Protein AF-A0A439TQP9-F1 (afdb_monomer_lite)

Radius of gyration: 24.92 Å; chains: 1; bounding box: 44×56×59 Å

Structure (mmCIF, N/CA/C/O backbone):
data_AF-A0A439TQP9-F1
#
_entry.id   AF-A0A439TQP9-F1
#
loop_
_atom_site.group_PDB
_atom_site.id
_atom_site.type_symbol
_atom_site.label_atom_id
_atom_site.label_alt_id
_atom_site.label_comp_id
_atom_site.label_asym_id
_atom_site.label_entity_id
_atom_site.label_seq_id
_atom_site.pdbx_PDB_ins_code
_atom_site.Cartn_x
_atom_site.Cartn_y
_atom_site.Cartn_z
_atom_site.occupancy
_atom_site.B_iso_or_equiv
_atom_site.auth_seq_id
_atom_site.auth_comp_id
_atom_site.auth_asym_id
_atom_site.auth_atom_id
_atom_site.pdbx_PDB_model_num
ATOM 1 N N . GLU A 1 1 ? -5.742 -23.970 26.934 1.00 43.25 1 GLU A N 1
ATOM 2 C CA . GLU A 1 1 ? -5.595 -23.501 25.541 1.00 43.25 1 GLU A CA 1
ATOM 3 C C . GLU A 1 1 ? -5.227 -22.020 25.502 1.00 43.25 1 GLU A C 1
ATOM 5 O O . GLU A 1 1 ? -5.954 -21.216 26.067 1.00 43.25 1 GLU A O 1
ATOM 10 N N . GLY A 1 2 ? -4.115 -21.644 24.866 1.00 50.38 2 GLY A N 1
ATOM 11 C CA . GLY A 1 2 ? -3.789 -20.245 24.560 1.00 50.38 2 GLY A CA 1
ATOM 12 C C . GLY A 1 2 ? -4.124 -19.952 23.101 1.00 50.38 2 GLY A C 1
ATOM 13 O O . GLY A 1 2 ? -3.256 -20.064 22.235 1.00 50.38 2 GLY A O 1
ATOM 14 N N . GLY A 1 3 ? -5.395 -19.668 22.820 1.00 53.03 3 GLY A N 1
ATOM 15 C CA . GLY A 1 3 ? -5.848 -19.258 21.495 1.00 53.03 3 GLY A CA 1
ATOM 16 C C . GLY A 1 3 ? -5.306 -17.869 21.187 1.00 53.03 3 GLY A C 1
ATOM 17 O O . GLY A 1 3 ? -5.783 -16.876 21.721 1.00 53.03 3 GLY A O 1
ATOM 18 N N . ARG A 1 4 ? -4.272 -17.788 20.355 1.00 62.81 4 ARG A N 1
ATOM 19 C CA . ARG A 1 4 ? -3.889 -16.527 19.713 1.00 62.81 4 ARG A CA 1
ATOM 20 C C . ARG A 1 4 ? -4.877 -16.264 18.583 1.00 62.81 4 ARG A C 1
ATOM 22 O O . ARG A 1 4 ? -4.590 -16.564 17.426 1.00 62.81 4 ARG A O 1
ATOM 29 N N . ASP A 1 5 ? -6.060 -15.782 18.944 1.00 73.12 5 ASP A N 1
ATOM 30 C CA . ASP A 1 5 ? -7.006 -15.248 17.973 1.00 73.12 5 ASP A CA 1
ATOM 31 C C . ASP A 1 5 ? -6.313 -14.167 17.134 1.00 73.12 5 ASP A C 1
ATOM 33 O O . ASP A 1 5 ? -5.521 -13.364 17.639 1.00 73.12 5 ASP A O 1
ATOM 37 N N . LEU A 1 6 ? -6.561 -14.184 15.824 1.00 73.25 6 LEU A N 1
ATOM 38 C CA . LEU A 1 6 ? -6.018 -13.188 14.908 1.00 73.25 6 LEU A CA 1
ATOM 39 C C . LEU A 1 6 ? -6.724 -11.856 15.167 1.00 73.25 6 LEU A C 1
ATOM 41 O O . LEU A 1 6 ? -7.822 -11.618 14.669 1.00 73.25 6 LEU A O 1
ATOM 45 N N . ILE A 1 7 ? -6.093 -10.986 15.954 1.00 80.81 7 ILE A N 1
ATOM 46 C CA . ILE A 1 7 ? -6.592 -9.629 16.172 1.00 80.81 7 ILE A CA 1
ATOM 47 C C . ILE A 1 7 ? -6.143 -8.754 15.004 1.00 80.81 7 ILE A C 1
ATOM 49 O O . ILE A 1 7 ? -4.955 -8.482 14.832 1.00 80.81 7 ILE A O 1
ATOM 53 N N . ALA A 1 8 ? -7.109 -8.324 14.195 1.00 81.12 8 ALA A N 1
ATOM 54 C CA . ALA A 1 8 ? -6.903 -7.333 13.150 1.00 81.12 8 ALA A CA 1
ATOM 55 C C . ALA A 1 8 ? -7.204 -5.929 13.692 1.00 81.12 8 ALA A C 1
ATOM 57 O O . ALA A 1 8 ? -8.172 -5.732 14.426 1.00 81.12 8 ALA A O 1
ATOM 58 N N . ALA A 1 9 ? -6.387 -4.953 13.304 1.00 86.06 9 ALA A N 1
ATOM 59 C CA . ALA A 1 9 ? -6.602 -3.546 13.611 1.00 86.06 9 ALA A CA 1
ATOM 60 C C . ALA A 1 9 ? -6.335 -2.698 12.364 1.00 86.06 9 ALA A C 1
ATOM 62 O O . ALA A 1 9 ? -5.419 -2.984 11.591 1.00 86.06 9 ALA A O 1
ATOM 63 N N . GLU A 1 10 ? -7.124 -1.643 12.185 1.00 86.75 10 GLU A N 1
ATOM 64 C CA . GLU A 1 10 ? -6.837 -0.607 11.197 1.00 86.75 10 GLU A CA 1
ATOM 65 C C . GLU A 1 10 ? -5.803 0.369 11.770 1.00 86.75 10 GLU A C 1
ATOM 67 O O . GLU A 1 10 ? -5.956 0.876 12.883 1.00 86.75 10 GLU A O 1
ATOM 72 N N . CYS A 1 11 ? -4.747 0.654 11.008 1.00 88.88 11 CYS A N 1
ATOM 73 C CA . CYS A 1 11 ? -3.732 1.639 11.375 1.00 88.88 11 CYS A CA 1
ATOM 74 C C . CYS A 1 11 ? -3.826 2.848 10.443 1.00 88.88 11 CYS A C 1
ATOM 76 O O . CYS A 1 11 ? -3.875 2.696 9.220 1.00 88.88 11 CYS A O 1
ATOM 78 N N . ARG A 1 12 ? -3.817 4.057 11.017 1.00 94.56 12 ARG A N 1
ATOM 79 C CA . ARG A 1 12 ? -3.952 5.311 10.266 1.00 94.56 12 ARG A CA 1
ATOM 80 C C . ARG A 1 12 ? -2.790 6.261 10.533 1.00 94.56 12 ARG A C 1
ATOM 82 O O . ARG A 1 12 ? -2.295 6.344 11.653 1.00 94.56 12 ARG A O 1
ATOM 89 N N . VAL A 1 13 ? -2.400 7.008 9.502 1.00 94.25 13 VAL A N 1
ATOM 90 C CA . VAL A 1 13 ? -1.478 8.150 9.590 1.00 94.25 13 VAL A CA 1
ATOM 91 C C . VAL A 1 13 ? -2.238 9.386 9.120 1.00 94.25 13 VAL A C 1
ATOM 93 O O . VAL A 1 13 ? -2.564 9.517 7.940 1.00 94.25 13 VAL A O 1
ATOM 96 N N . GLY A 1 14 ? -2.583 10.276 10.056 1.00 94.25 14 GLY A N 1
ATOM 97 C CA . GLY A 1 14 ? -3.536 11.356 9.790 1.00 94.25 14 GLY A CA 1
ATOM 98 C C . GLY A 1 14 ? -4.880 10.787 9.324 1.00 94.25 14 GLY A C 1
ATOM 99 O O . GLY A 1 14 ? -5.495 9.984 10.022 1.00 94.25 14 GLY A O 1
ATOM 100 N N . ASN A 1 15 ? -5.311 11.168 8.121 1.00 92.81 15 ASN A N 1
ATOM 101 C CA . ASN A 1 15 ? -6.543 10.668 7.503 1.00 92.81 15 ASN A CA 1
ATOM 102 C C . ASN A 1 15 ? -6.334 9.448 6.586 1.00 92.81 15 ASN A C 1
ATOM 104 O O . ASN A 1 15 ? -7.312 8.938 6.043 1.00 92.81 15 ASN A O 1
ATOM 108 N N . GLN A 1 16 ? -5.097 8.976 6.401 1.00 95.12 16 GLN A N 1
ATOM 109 C CA . GLN A 1 16 ? -4.790 7.872 5.494 1.00 95.12 16 GLN A CA 1
ATOM 110 C C . GLN A 1 16 ? -4.832 6.528 6.225 1.00 95.12 16 GLN A C 1
ATOM 112 O O . GLN A 1 16 ? -4.133 6.337 7.220 1.00 95.12 16 GLN A O 1
ATOM 117 N N . ASP A 1 17 ? -5.604 5.581 5.693 1.00 95.81 17 ASP A N 1
ATOM 118 C CA . ASP A 1 17 ? -5.502 4.171 6.068 1.00 95.81 17 ASP A CA 1
ATOM 119 C C . ASP A 1 17 ? -4.240 3.564 5.442 1.00 95.81 17 ASP A C 1
ATOM 121 O O . ASP A 1 17 ? -4.070 3.586 4.216 1.00 95.81 17 ASP A O 1
ATOM 125 N N . VAL A 1 18 ? -3.337 3.066 6.289 1.00 96.31 18 VAL A N 1
ATOM 126 C CA . VAL A 1 18 ? -2.041 2.524 5.862 1.00 96.31 18 VAL A CA 1
ATOM 127 C C . VAL A 1 18 ? -2.211 1.168 5.184 1.00 96.31 18 VAL A C 1
ATOM 129 O O . VAL A 1 18 ? -1.546 0.900 4.182 1.00 96.31 18 VAL A O 1
ATOM 132 N N . GLY A 1 19 ? -3.106 0.325 5.705 1.00 95.25 19 GLY A N 1
ATOM 133 C CA . GLY A 1 19 ? -3.389 -0.991 5.145 1.00 95.25 19 GLY A CA 1
ATOM 134 C C . GLY A 1 19 ? -3.944 -0.855 3.735 1.00 95.25 19 GLY A C 1
ATOM 135 O O . GLY A 1 19 ? -3.388 -1.422 2.796 1.00 95.25 19 GLY A O 1
ATOM 136 N N . GLN A 1 20 ? -4.959 -0.011 3.565 1.00 96.12 20 GLN A N 1
ATOM 137 C CA . GLN A 1 20 ? -5.528 0.284 2.256 1.00 96.12 20 GLN A CA 1
ATOM 138 C C . GLN A 1 20 ? -4.478 0.857 1.294 1.00 96.12 20 GLN A C 1
ATOM 140 O O . GLN A 1 20 ? -4.342 0.362 0.175 1.00 96.12 20 GLN A O 1
ATOM 145 N N . TRP A 1 21 ? -3.691 1.849 1.728 1.00 96.31 21 TRP A N 1
ATOM 146 C CA . TRP A 1 21 ? -2.678 2.483 0.878 1.00 96.31 21 TRP A CA 1
ATOM 147 C C . TRP A 1 21 ? -1.627 1.486 0.367 1.00 96.31 21 TRP A C 1
ATOM 149 O O . TRP A 1 21 ? -1.271 1.516 -0.816 1.00 96.31 21 TRP A O 1
ATOM 159 N N . LEU A 1 22 ? -1.151 0.578 1.228 1.00 97.25 22 LEU A N 1
ATOM 160 C CA . LEU A 1 22 ? -0.187 -0.461 0.846 1.00 97.25 22 LEU A CA 1
ATOM 161 C C . LEU A 1 22 ? -0.755 -1.378 -0.238 1.00 97.25 22 LEU A C 1
ATOM 163 O O . LEU A 1 22 ? -0.062 -1.706 -1.206 1.00 97.25 22 LEU A O 1
ATOM 167 N N . ILE A 1 23 ? -2.017 -1.776 -0.091 1.00 97.50 23 ILE A N 1
ATOM 168 C CA . ILE A 1 23 ? -2.694 -2.648 -1.046 1.00 97.50 23 ILE A CA 1
ATOM 169 C C . ILE A 1 23 ? -2.927 -1.929 -2.382 1.00 97.50 23 ILE A C 1
ATOM 171 O O . ILE A 1 23 ? -2.547 -2.458 -3.424 1.00 97.50 23 ILE A O 1
ATOM 175 N N . GLU A 1 24 ? -3.470 -0.709 -2.375 1.00 97.31 24 GLU A N 1
ATOM 176 C CA . GLU A 1 24 ? -3.777 0.073 -3.589 1.00 97.31 24 GLU A CA 1
ATOM 177 C C . GLU A 1 24 ? -2.547 0.404 -4.448 1.00 97.31 24 GLU A C 1
ATOM 179 O O . GLU A 1 24 ? -2.648 0.608 -5.667 1.00 97.31 24 GLU A O 1
ATOM 184 N N . ASN A 1 25 ? -1.378 0.485 -3.814 1.00 97.56 25 ASN A N 1
ATOM 185 C CA . ASN A 1 25 ? -0.106 0.723 -4.487 1.00 97.56 25 ASN A CA 1
ATOM 186 C C . ASN A 1 25 ? 0.639 -0.573 -4.841 1.00 97.56 25 ASN A C 1
ATOM 188 O O . ASN A 1 25 ? 1.710 -0.509 -5.440 1.00 97.56 25 ASN A O 1
ATOM 192 N N . GLY A 1 26 ? 0.086 -1.742 -4.506 1.00 97.12 26 GLY A N 1
ATOM 193 C CA . GLY A 1 26 ? 0.676 -3.040 -4.826 1.00 97.12 26 GLY A CA 1
ATOM 194 C C . GLY A 1 26 ? 1.899 -3.399 -3.983 1.00 97.12 26 GLY A C 1
ATOM 195 O O . GLY A 1 26 ? 2.735 -4.174 -4.432 1.00 97.12 26 GLY A O 1
ATOM 196 N N . TRP A 1 27 ? 2.040 -2.847 -2.777 1.00 96.81 27 TRP A N 1
ATOM 197 C CA . TRP A 1 27 ? 3.130 -3.192 -1.851 1.00 96.81 27 TRP A CA 1
ATOM 198 C C . TRP A 1 27 ? 2.793 -4.408 -0.983 1.00 96.81 27 TRP A C 1
ATOM 200 O O . TRP A 1 27 ? 3.692 -5.053 -0.447 1.00 96.81 27 TRP A O 1
ATOM 210 N N . ALA A 1 28 ? 1.509 -4.752 -0.869 1.00 96.38 28 ALA A N 1
ATOM 211 C CA . ALA A 1 28 ? 1.033 -5.920 -0.138 1.00 96.38 28 ALA A CA 1
ATOM 212 C C . ALA A 1 28 ? -0.151 -6.597 -0.853 1.00 96.38 28 ALA A C 1
ATOM 214 O O . ALA A 1 28 ? -0.763 -6.035 -1.763 1.00 96.38 28 ALA A O 1
ATOM 215 N N . ARG A 1 29 ? -0.465 -7.833 -0.444 1.00 95.56 29 ARG A N 1
ATOM 216 C CA . ARG A 1 29 ? -1.635 -8.591 -0.918 1.00 95.56 29 ARG A CA 1
ATOM 217 C C . ARG A 1 29 ? -2.754 -8.494 0.108 1.00 95.56 29 ARG A C 1
ATOM 219 O O . ARG A 1 29 ? -2.494 -8.622 1.302 1.00 95.56 29 ARG A O 1
ATOM 226 N N . ALA A 1 30 ? -3.982 -8.295 -0.361 1.00 94.88 30 ALA A N 1
ATOM 227 C CA . ALA A 1 30 ? -5.144 -8.305 0.512 1.00 94.88 30 ALA A CA 1
ATOM 228 C C . ALA A 1 30 ? -5.408 -9.736 0.996 1.00 94.88 30 ALA A C 1
ATOM 230 O O . ALA A 1 30 ? -5.245 -10.688 0.228 1.00 94.88 30 ALA A O 1
ATOM 231 N N . ALA A 1 31 ? -5.814 -9.875 2.257 1.00 92.69 31 ALA A N 1
ATOM 232 C CA . ALA A 1 31 ? -6.357 -11.131 2.754 1.00 92.69 31 ALA A CA 1
ATOM 233 C C . ALA A 1 31 ? -7.675 -11.445 2.028 1.00 92.69 31 ALA A C 1
ATOM 235 O O . ALA A 1 31 ? -8.460 -10.537 1.744 1.00 92.69 31 ALA A O 1
ATOM 236 N N . GLU A 1 32 ? -7.915 -12.721 1.730 1.00 91.06 32 GLU A N 1
ATOM 237 C CA . GLU A 1 32 ? -9.159 -13.158 1.092 1.00 91.06 32 GLU A CA 1
ATOM 238 C C . GLU A 1 32 ? -10.367 -12.803 1.969 1.00 91.06 32 GLU A C 1
ATOM 240 O O . GLU A 1 32 ? -10.344 -12.996 3.183 1.00 91.06 32 GLU A O 1
ATOM 245 N N . GLY A 1 33 ? -11.407 -12.227 1.358 1.00 89.44 33 GLY A N 1
ATOM 246 C CA . GLY A 1 33 ? -12.594 -11.741 2.073 1.00 89.44 33 GLY A CA 1
ATOM 247 C C . GLY A 1 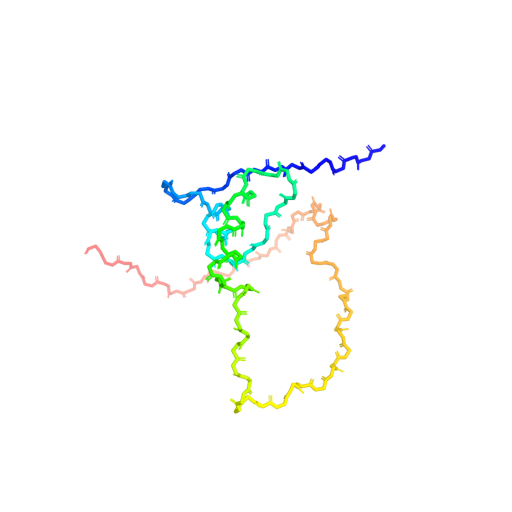33 ? -12.357 -10.525 2.984 1.00 89.44 33 GLY A C 1
ATOM 248 O O . GLY A 1 33 ? -13.279 -10.108 3.679 1.00 89.44 33 GLY A O 1
ATOM 249 N N . GLY A 1 34 ? -11.147 -9.954 2.997 1.00 89.94 34 GLY A N 1
ATOM 250 C CA . GLY A 1 34 ? -10.817 -8.768 3.782 1.00 89.94 34 GLY A CA 1
ATOM 251 C C . GLY A 1 34 ? -11.322 -7.456 3.161 1.00 89.94 34 GLY A C 1
ATOM 252 O O . GLY A 1 34 ? -11.695 -7.413 1.987 1.00 89.94 34 GLY A O 1
ATOM 253 N N . PRO A 1 35 ? -11.262 -6.341 3.909 1.00 92.69 35 PRO A N 1
ATOM 254 C CA . PRO A 1 35 ? -11.783 -5.047 3.456 1.00 92.69 35 PRO A CA 1
ATOM 255 C C . PRO A 1 35 ? -11.029 -4.460 2.250 1.00 92.69 35 PRO A C 1
ATOM 257 O O . PRO A 1 35 ? -11.548 -3.589 1.561 1.00 92.69 35 PRO A O 1
ATOM 260 N N . TYR A 1 36 ? -9.815 -4.941 1.961 1.00 95.31 36 TYR A N 1
ATOM 261 C CA . TYR A 1 36 ? -8.951 -4.394 0.909 1.00 95.31 36 TYR A CA 1
ATOM 262 C C . TYR A 1 36 ? -8.937 -5.216 -0.388 1.00 95.31 36 TYR A C 1
ATOM 264 O O . TYR A 1 36 ? -8.097 -4.964 -1.252 1.00 95.31 36 TYR A O 1
ATOM 272 N N . VAL A 1 37 ? -9.815 -6.214 -0.545 1.00 96.69 37 VAL A N 1
ATOM 273 C CA . VAL A 1 37 ? -9.808 -7.105 -1.724 1.00 96.69 37 VAL A CA 1
ATOM 274 C C . VAL A 1 37 ? -9.927 -6.313 -3.028 1.00 96.69 37 VAL A C 1
ATOM 276 O O . VAL A 1 37 ? -9.107 -6.491 -3.925 1.00 96.69 37 VAL A O 1
ATOM 279 N N . GLU A 1 38 ? -10.873 -5.377 -3.111 1.00 96.56 38 GLU A N 1
ATOM 280 C CA . GLU A 1 38 ? -11.080 -4.561 -4.314 1.00 96.56 38 GLU A CA 1
ATOM 281 C C . GLU A 1 38 ? -9.860 -3.682 -4.643 1.00 96.56 38 GLU A C 1
ATOM 283 O O . GLU A 1 38 ? -9.402 -3.634 -5.788 1.00 96.56 38 GLU A O 1
ATOM 288 N N . ALA A 1 39 ? -9.270 -3.044 -3.626 1.00 96.19 39 ALA A N 1
ATOM 289 C CA . ALA A 1 39 ? -8.026 -2.290 -3.768 1.00 96.19 39 ALA A CA 1
ATOM 290 C C . ALA A 1 39 ? -6.885 -3.169 -4.313 1.00 96.19 39 ALA A C 1
ATOM 292 O O . ALA A 1 39 ? -6.098 -2.725 -5.156 1.00 96.19 39 ALA A O 1
ATOM 293 N N . GLY A 1 40 ? -6.816 -4.426 -3.865 1.00 96.62 40 GLY A N 1
ATOM 294 C CA . GLY A 1 40 ? -5.814 -5.396 -4.299 1.00 96.62 40 GLY A CA 1
ATOM 295 C C . GLY A 1 40 ? -5.997 -5.808 -5.755 1.00 96.62 40 GLY A C 1
ATOM 296 O O . GLY A 1 40 ? -5.024 -5.842 -6.508 1.00 96.62 40 GLY A O 1
ATOM 297 N N . GLU A 1 41 ? -7.236 -6.047 -6.181 1.00 97.25 41 GLU A N 1
ATOM 298 C CA . GLU A 1 41 ? -7.561 -6.348 -7.580 1.00 97.25 41 GLU A CA 1
ATOM 299 C C . GLU A 1 41 ? -7.240 -5.173 -8.510 1.00 97.25 41 GLU A C 1
ATOM 301 O O . GLU A 1 41 ? -6.686 -5.358 -9.600 1.00 97.25 41 GLU A O 1
ATOM 306 N N . LYS A 1 42 ? -7.487 -3.937 -8.060 1.00 97.25 42 LYS A N 1
ATOM 307 C CA . LYS A 1 42 ? -7.101 -2.734 -8.805 1.00 97.25 42 LYS A CA 1
ATOM 308 C C . LYS A 1 42 ? -5.583 -2.620 -8.952 1.00 97.25 42 LYS A C 1
ATOM 310 O O . LYS A 1 42 ? -5.101 -2.306 -10.041 1.00 97.25 42 LYS A O 1
ATOM 315 N N . ALA A 1 43 ? -4.821 -2.896 -7.894 1.00 97.75 43 ALA A N 1
ATOM 316 C CA . ALA A 1 43 ? -3.359 -2.884 -7.945 1.00 97.75 43 ALA A CA 1
ATOM 317 C C . ALA A 1 43 ? -2.789 -3.983 -8.858 1.00 97.75 43 ALA A C 1
ATOM 319 O O . ALA A 1 43 ? -1.836 -3.721 -9.594 1.00 97.75 43 ALA A O 1
ATOM 320 N N . ARG A 1 44 ? -3.401 -5.177 -8.861 1.00 96.50 44 ARG A N 1
ATOM 321 C CA . ARG A 1 44 ? -3.074 -6.280 -9.782 1.00 96.50 44 ARG A CA 1
ATOM 322 C C . ARG A 1 44 ? -3.324 -5.898 -11.233 1.00 96.50 44 ARG A C 1
ATOM 324 O O . ARG A 1 44 ? -2.424 -6.019 -12.058 1.00 96.50 44 ARG A O 1
ATOM 331 N N . THR A 1 45 ? -4.518 -5.388 -11.526 1.00 97.44 45 THR A N 1
ATOM 332 C CA . THR A 1 45 ? -4.921 -4.975 -12.880 1.00 97.44 45 THR A CA 1
ATOM 333 C C . THR A 1 45 ? -4.022 -3.860 -13.412 1.00 97.44 45 THR A C 1
ATOM 335 O O . THR A 1 45 ? -3.634 -3.868 -14.575 1.00 97.44 45 THR A O 1
ATOM 338 N N . ALA A 1 46 ? -3.642 -2.920 -12.544 1.00 97.44 46 ALA A N 1
ATOM 339 C CA . ALA A 1 46 ? -2.727 -1.834 -12.877 1.00 97.44 46 ALA A CA 1
ATOM 340 C C . ALA A 1 46 ? -1.236 -2.234 -12.844 1.00 97.44 46 ALA A C 1
ATOM 342 O O . ALA A 1 46 ? -0.391 -1.362 -13.035 1.00 97.44 46 ALA A O 1
ATOM 343 N N . MET A 1 47 ? -0.906 -3.506 -12.577 1.00 96.44 47 MET A N 1
ATOM 344 C CA . MET A 1 47 ? 0.466 -4.032 -12.484 1.00 96.44 47 MET A CA 1
ATOM 345 C C . MET A 1 47 ? 1.383 -3.184 -11.587 1.00 96.44 47 MET A C 1
ATOM 347 O O . MET A 1 47 ? 2.526 -2.879 -11.932 1.00 96.44 47 MET A O 1
ATOM 351 N N . LYS A 1 48 ? 0.872 -2.760 -10.426 1.00 96.81 48 LYS A N 1
ATOM 352 C CA . LYS A 1 48 ? 1.626 -1.932 -9.477 1.00 96.81 48 LYS A CA 1
ATOM 353 C C . LYS A 1 48 ? 2.476 -2.771 -8.526 1.00 96.81 48 LYS A C 1
ATOM 355 O O . LYS A 1 48 ? 2.083 -3.871 -8.138 1.00 96.81 48 LYS A O 1
ATOM 360 N N . GLY A 1 49 ? 3.600 -2.204 -8.085 1.00 94.81 49 GLY A N 1
ATOM 361 C CA . GLY A 1 49 ? 4.448 -2.774 -7.035 1.00 94.81 49 GLY A CA 1
ATOM 362 C C . GLY A 1 49 ? 4.846 -4.222 -7.330 1.00 94.81 49 GLY A C 1
ATOM 363 O O . GLY A 1 49 ? 5.420 -4.505 -8.378 1.00 94.81 49 GLY A O 1
ATOM 364 N N . ILE A 1 50 ? 4.496 -5.144 -6.430 1.00 95.94 50 ILE A N 1
ATOM 365 C CA . ILE A 1 50 ? 4.802 -6.581 -6.544 1.00 95.94 50 ILE A CA 1
ATOM 366 C C . ILE A 1 50 ? 4.083 -7.283 -7.707 1.00 95.94 50 ILE A C 1
ATOM 368 O O . ILE A 1 50 ? 4.403 -8.432 -8.006 1.00 95.94 50 ILE A O 1
ATOM 372 N N . PHE A 1 51 ? 3.083 -6.641 -8.315 1.00 96.19 51 PHE A N 1
ATOM 373 C CA . PHE A 1 51 ? 2.350 -7.163 -9.472 1.00 96.19 51 PHE A CA 1
ATOM 374 C C . PHE A 1 51 ? 2.925 -6.673 -10.808 1.00 96.19 51 PHE A C 1
ATOM 376 O O . PHE A 1 51 ? 2.487 -7.129 -11.861 1.00 96.19 51 PHE A O 1
ATOM 383 N N . GLY A 1 52 ? 3.877 -5.738 -10.768 1.00 94.69 52 GLY A N 1
ATOM 384 C CA . GLY A 1 52 ? 4.591 -5.248 -11.941 1.00 94.69 52 GLY A CA 1
ATOM 385 C C . GLY A 1 52 ? 5.798 -6.113 -12.317 1.00 94.69 52 GLY A C 1
ATOM 386 O O . GLY A 1 52 ? 6.128 -7.080 -11.623 1.00 94.69 52 GLY A O 1
ATOM 387 N N . PRO A 1 53 ? 6.487 -5.774 -13.420 1.00 94.12 53 PRO A N 1
ATOM 388 C CA . PRO A 1 53 ? 7.730 -6.436 -13.791 1.00 94.12 53 PRO A CA 1
ATOM 389 C C . PRO A 1 53 ? 8.813 -6.193 -12.734 1.00 94.12 53 PRO A C 1
ATOM 391 O O . PRO A 1 53 ? 8.953 -5.090 -12.202 1.00 94.12 53 PRO A O 1
ATOM 394 N N . ALA A 1 54 ? 9.608 -7.227 -12.458 1.00 90.31 54 ALA A N 1
ATOM 395 C CA . ALA A 1 54 ? 10.749 -7.103 -11.562 1.00 90.31 54 ALA A CA 1
ATOM 396 C C . ALA A 1 54 ? 11.783 -6.112 -12.134 1.00 90.31 54 ALA A C 1
ATOM 398 O O . ALA A 1 54 ? 11.984 -6.067 -13.353 1.00 90.31 54 ALA A O 1
ATOM 399 N N . PRO A 1 55 ? 12.465 -5.334 -11.275 1.00 88.69 55 PRO A N 1
ATOM 400 C CA . PRO A 1 55 ? 13.548 -4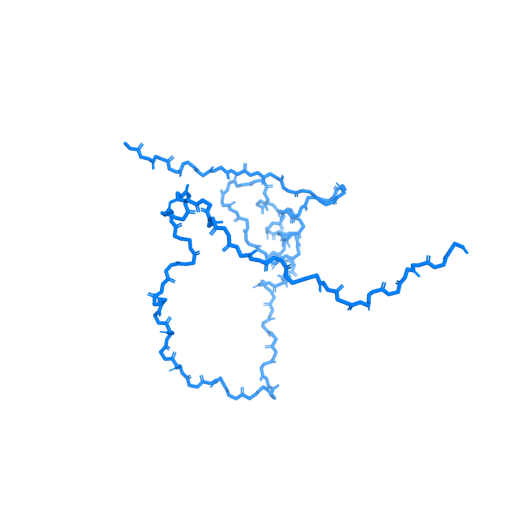.474 -11.723 1.00 88.69 55 PRO A CA 1
ATOM 401 C C . PRO A 1 55 ? 14.683 -5.306 -12.326 1.00 88.69 55 PRO A C 1
ATOM 403 O O . PRO A 1 55 ? 14.922 -6.452 -11.937 1.00 88.69 55 PRO A O 1
ATOM 406 N N . SER A 1 56 ? 15.412 -4.706 -13.267 1.00 90.25 56 SER A N 1
ATOM 407 C CA . SER A 1 56 ? 16.604 -5.337 -13.824 1.00 90.25 56 SER A CA 1
ATOM 408 C C . SER A 1 56 ? 17.663 -5.489 -12.738 1.00 90.25 56 SER A C 1
ATOM 410 O O . SER A 1 56 ? 18.063 -4.511 -12.110 1.00 90.25 56 SER A O 1
ATOM 412 N N . LEU A 1 57 ? 18.142 -6.717 -12.548 1.00 89.00 57 LEU A N 1
ATOM 413 C CA . LEU A 1 57 ? 19.283 -7.009 -11.678 1.00 89.00 57 LEU A CA 1
ATOM 414 C C . LEU A 1 57 ? 20.625 -6.807 -12.403 1.00 89.00 57 LEU A C 1
ATOM 416 O O . LEU A 1 57 ? 21.682 -7.104 -11.849 1.00 89.00 57 LEU A O 1
ATOM 420 N N . ALA A 1 58 ? 20.602 -6.335 -13.654 1.00 91.19 58 ALA A N 1
ATOM 421 C CA . ALA A 1 58 ? 21.814 -6.085 -14.419 1.00 91.19 58 ALA A CA 1
ATOM 422 C C . ALA A 1 58 ? 22.699 -5.053 -13.705 1.00 91.19 58 ALA A C 1
ATOM 424 O O . ALA A 1 58 ? 22.234 -3.991 -13.298 1.00 91.19 58 ALA A O 1
ATOM 425 N N . GLY A 1 59 ? 23.985 -5.373 -13.566 1.00 87.19 59 GLY A N 1
ATOM 426 C CA . GLY A 1 59 ? 24.956 -4.517 -12.883 1.00 87.19 59 GLY A CA 1
ATOM 427 C C . GLY A 1 59 ? 24.994 -4.676 -11.361 1.00 87.19 59 GLY A C 1
ATOM 428 O O . GLY A 1 59 ? 25.861 -4.074 -10.731 1.00 87.19 59 GLY A O 1
ATOM 429 N N . LEU A 1 60 ? 24.124 -5.502 -10.764 1.00 89.06 60 LEU A N 1
ATOM 430 C CA . LEU A 1 60 ? 24.283 -5.898 -9.366 1.00 89.06 60 LEU A CA 1
ATOM 431 C C . LEU A 1 60 ? 25.402 -6.945 -9.233 1.00 89.06 60 LEU A C 1
ATOM 433 O O . LEU A 1 60 ? 25.536 -7.815 -10.100 1.00 89.06 60 LEU A O 1
ATOM 437 N N . PRO A 1 61 ? 26.206 -6.890 -8.155 1.00 89.69 61 PRO A N 1
ATOM 438 C CA . PRO A 1 61 ? 27.154 -7.954 -7.856 1.00 89.69 61 PRO A CA 1
ATOM 439 C C . PRO A 1 61 ? 26.408 -9.281 -7.629 1.00 89.69 61 PRO A C 1
ATOM 441 O O . PRO A 1 61 ? 25.238 -9.270 -7.231 1.00 89.69 61 PRO A O 1
ATOM 444 N N . PRO A 1 62 ? 27.062 -10.436 -7.860 1.00 85.69 62 PRO A N 1
ATOM 445 C CA . PRO A 1 62 ? 26.462 -11.726 -7.549 1.00 85.69 62 PRO A CA 1
ATOM 446 C C . PRO A 1 62 ? 26.060 -11.777 -6.073 1.00 85.69 62 PRO A C 1
ATOM 448 O O . PRO A 1 62 ? 26.752 -11.226 -5.212 1.00 85.69 62 PRO A O 1
ATOM 451 N N . ALA A 1 63 ? 24.941 -12.446 -5.785 1.00 83.94 63 ALA A N 1
ATOM 452 C CA . ALA A 1 63 ? 24.508 -12.655 -4.411 1.00 83.94 63 ALA A CA 1
ATOM 453 C C . ALA A 1 63 ? 25.645 -13.317 -3.607 1.00 83.94 63 ALA A C 1
ATOM 455 O O . ALA A 1 63 ? 26.310 -14.221 -4.129 1.00 83.94 63 ALA A O 1
ATOM 456 N N . PRO A 1 64 ? 25.895 -12.882 -2.359 1.00 84.31 64 PRO A N 1
ATOM 457 C CA . PRO A 1 64 ? 26.890 -13.527 -1.518 1.00 84.31 64 PRO A CA 1
ATOM 458 C C . PRO A 1 64 ? 26.536 -15.006 -1.343 1.00 84.31 64 PRO A C 1
ATOM 460 O O . PRO A 1 64 ? 25.358 -15.375 -1.315 1.00 84.31 64 PRO A O 1
ATOM 463 N N . ALA A 1 65 ? 27.559 -15.855 -1.225 1.00 85.69 65 ALA A N 1
ATOM 464 C CA . ALA A 1 65 ? 27.350 -17.263 -0.912 1.00 85.69 65 ALA A CA 1
ATOM 465 C C . ALA A 1 65 ? 26.481 -17.383 0.355 1.00 85.69 65 ALA A C 1
ATOM 467 O O . ALA A 1 65 ? 26.668 -16.582 1.278 1.00 85.69 65 ALA A O 1
ATOM 468 N N . PRO A 1 66 ? 25.538 -18.345 0.414 1.00 80.31 66 PRO A N 1
ATOM 469 C CA . PRO A 1 66 ? 24.708 -18.533 1.592 1.00 80.31 66 PRO A CA 1
ATOM 470 C C . PRO A 1 66 ? 25.618 -18.832 2.782 1.00 80.31 66 PRO A C 1
ATOM 472 O O . PRO A 1 66 ? 26.180 -19.919 2.906 1.00 80.31 66 PRO A O 1
ATOM 475 N N . VAL A 1 67 ? 25.791 -17.840 3.649 1.00 78.62 67 VAL A N 1
ATOM 476 C CA . VAL A 1 67 ? 26.369 -18.051 4.969 1.00 78.62 67 VAL A CA 1
ATOM 477 C C . VAL A 1 67 ? 25.312 -18.760 5.801 1.00 78.62 67 VAL A C 1
ATOM 479 O O . VAL A 1 67 ? 24.131 -18.406 5.738 1.00 78.62 67 VAL A O 1
ATOM 482 N N . ALA A 1 68 ? 25.713 -19.788 6.550 1.00 79.62 68 ALA A N 1
ATOM 483 C CA . ALA A 1 68 ? 24.814 -20.411 7.511 1.00 79.62 68 ALA A CA 1
ATOM 484 C C . ALA A 1 68 ? 24.230 -19.301 8.394 1.00 79.62 68 ALA A C 1
ATOM 486 O O . ALA A 1 68 ? 24.985 -18.510 8.965 1.00 79.62 68 ALA A O 1
ATOM 487 N N . ALA A 1 69 ? 22.898 -19.204 8.444 1.00 74.12 69 ALA A N 1
ATOM 488 C CA . ALA A 1 69 ? 22.238 -18.244 9.313 1.00 74.12 69 ALA A CA 1
ATOM 489 C C . ALA A 1 69 ? 22.791 -18.444 10.726 1.00 74.12 69 ALA A C 1
ATOM 491 O O . ALA A 1 69 ? 22.810 -19.575 11.222 1.00 74.12 69 ALA A O 1
ATOM 492 N N . ALA A 1 70 ? 23.278 -17.367 11.347 1.00 69.81 70 ALA A N 1
ATOM 493 C CA . ALA A 1 70 ? 23.697 -17.428 12.735 1.00 69.81 70 ALA A CA 1
ATOM 494 C C . ALA A 1 70 ? 22.508 -17.958 13.542 1.00 69.81 70 ALA A C 1
ATOM 496 O O . ALA A 1 70 ? 21.435 -17.350 13.547 1.00 69.81 70 ALA A O 1
ATOM 497 N N . GLN A 1 71 ? 22.675 -19.124 14.165 1.00 69.00 71 GLN A N 1
ATOM 498 C CA . GLN A 1 71 ? 21.673 -19.611 15.098 1.00 69.00 71 GLN A CA 1
ATOM 499 C C . GLN A 1 71 ? 21.581 -18.565 16.213 1.00 69.00 71 GLN A C 1
ATOM 501 O O . GLN A 1 71 ? 22.629 -18.133 16.703 1.00 69.00 71 GLN A O 1
ATOM 506 N N . PRO A 1 72 ? 20.377 -18.100 16.588 1.00 67.12 72 PRO A N 1
ATOM 507 C CA . PRO A 1 72 ? 20.248 -17.155 17.682 1.00 67.12 72 PRO A CA 1
ATOM 508 C C . PRO A 1 72 ? 20.767 -17.844 18.943 1.00 67.12 72 PRO A C 1
ATOM 510 O O . PRO A 1 72 ? 20.103 -18.7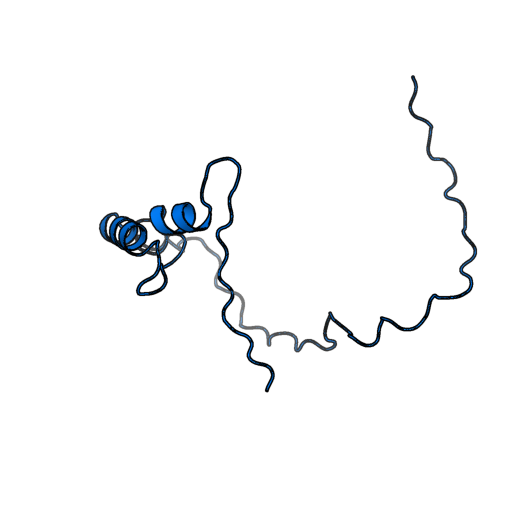16 19.496 1.00 67.12 72 PRO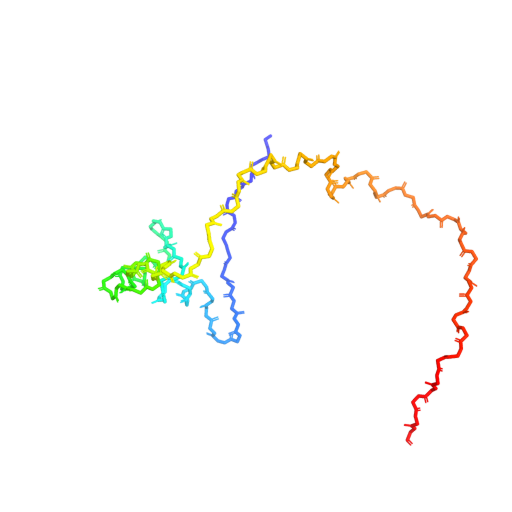 A O 1
ATOM 513 N N . THR A 1 73 ? 21.980 -17.491 19.373 1.00 64.94 73 THR A N 1
ATOM 514 C CA . THR A 1 73 ? 22.589 -18.101 20.558 1.00 64.94 73 THR A CA 1
ATOM 515 C C . THR A 1 73 ? 21.774 -17.774 21.802 1.00 64.94 73 THR A C 1
ATOM 517 O O . THR A 1 73 ? 21.769 -18.569 22.731 1.00 64.94 73 THR A O 1
ATOM 520 N N . GLN A 1 74 ? 21.061 -16.643 21.828 1.00 68.38 74 GLN A N 1
ATOM 521 C CA . GLN A 1 74 ? 20.241 -16.198 22.953 1.00 68.38 74 GLN A CA 1
ATOM 522 C C . GLN A 1 74 ? 18.973 -15.514 22.416 1.00 68.38 74 GLN A C 1
ATOM 524 O O . GLN A 1 74 ? 19.046 -14.684 21.505 1.00 68.38 74 GLN A O 1
ATOM 529 N N . LEU A 1 75 ? 17.806 -15.864 22.958 1.00 69.69 75 LEU A N 1
ATOM 530 C CA . LEU A 1 75 ? 16.561 -15.143 22.694 1.00 69.69 75 LEU A CA 1
ATOM 531 C C . LEU A 1 75 ? 16.694 -13.717 23.255 1.00 69.69 75 LEU A C 1
ATOM 533 O O . LEU A 1 75 ? 17.042 -13.544 24.416 1.00 69.69 75 LEU A O 1
ATOM 537 N N . ILE A 1 76 ? 16.419 -12.698 22.436 1.00 67.00 76 ILE A N 1
ATOM 538 C CA . ILE A 1 76 ? 16.528 -11.276 22.831 1.00 67.00 76 ILE A CA 1
ATOM 539 C C . ILE A 1 76 ? 15.467 -10.898 23.883 1.00 67.00 76 ILE A C 1
ATOM 541 O O . ILE A 1 76 ? 15.635 -9.932 24.621 1.00 67.00 76 ILE A O 1
ATOM 545 N N . LEU A 1 77 ? 14.384 -11.674 23.984 1.00 63.00 77 LEU A N 1
ATOM 546 C CA . LEU A 1 77 ? 13.420 -11.564 25.071 1.00 63.00 77 LEU A CA 1
ATOM 547 C C . LEU A 1 77 ? 13.662 -12.696 26.066 1.00 63.00 77 LEU A C 1
ATOM 549 O O . LEU A 1 77 ? 13.190 -13.813 25.859 1.00 63.00 77 LEU A O 1
ATOM 553 N N . ASP A 1 78 ? 14.389 -12.385 27.136 1.00 63.91 78 ASP A N 1
ATOM 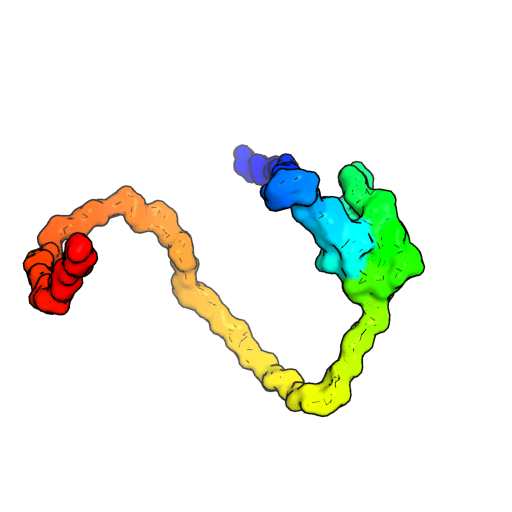554 C CA . ASP A 1 78 ? 14.455 -13.228 28.323 1.00 63.91 78 ASP A CA 1
ATOM 555 C C . ASP A 1 78 ? 13.283 -12.850 29.254 1.00 63.91 78 ASP A C 1
ATOM 557 O O . ASP A 1 78 ? 13.295 -11.770 29.855 1.00 63.91 78 ASP A O 1
ATOM 561 N N . PRO A 1 79 ? 12.230 -13.682 29.370 1.00 61.09 79 PRO A N 1
ATOM 562 C CA . PRO A 1 79 ? 11.092 -13.392 30.241 1.00 61.09 79 PRO A CA 1
ATOM 563 C C . PRO A 1 79 ? 11.446 -13.481 31.735 1.00 61.09 79 PRO A C 1
ATOM 565 O O . PRO A 1 79 ? 10.616 -13.142 32.577 1.00 61.09 79 PRO A O 1
ATOM 568 N N . SER A 1 80 ? 12.659 -13.919 32.085 1.00 59.75 80 SER A N 1
ATOM 569 C CA . SER A 1 80 ? 13.144 -14.009 33.461 1.00 59.75 80 SER A CA 1
ATOM 570 C C . SER A 1 80 ? 13.822 -12.720 33.947 1.00 59.75 80 SER A C 1
ATOM 572 O O . SER A 1 80 ? 14.081 -12.585 35.142 1.00 59.75 80 SER A O 1
ATOM 574 N N . ALA A 1 81 ? 14.034 -11.724 33.074 1.00 57.59 81 ALA A N 1
ATOM 575 C CA . ALA A 1 81 ? 14.644 -10.435 33.423 1.00 57.59 81 ALA A CA 1
ATOM 576 C C . ALA A 1 81 ? 13.729 -9.482 34.230 1.00 57.59 81 ALA A C 1
ATOM 578 O O . AL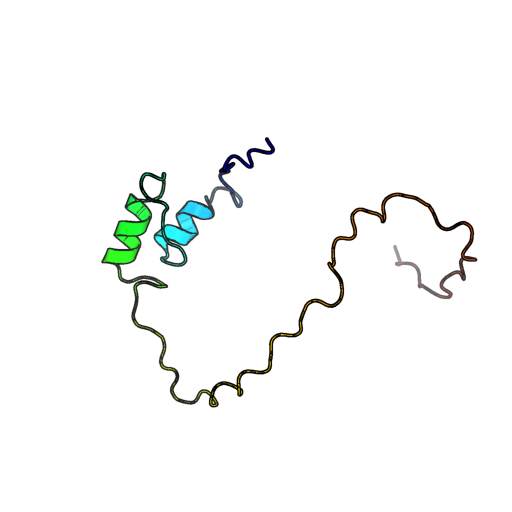A A 1 81 ? 14.072 -8.321 34.436 1.00 57.59 81 ALA A O 1
ATOM 579 N N . THR A 1 82 ? 12.564 -9.932 34.710 1.00 56.81 82 THR A N 1
ATOM 580 C CA . THR A 1 82 ? 11.656 -9.112 35.542 1.00 56.81 82 THR A CA 1
ATOM 581 C C . THR A 1 82 ? 11.894 -9.258 37.054 1.00 56.81 82 THR A C 1
ATOM 583 O O . THR A 1 82 ? 11.078 -8.810 37.851 1.00 56.81 82 THR A O 1
ATOM 586 N N . ALA A 1 83 ? 13.009 -9.833 37.510 1.00 56.50 83 ALA A N 1
ATOM 587 C CA . ALA A 1 83 ? 13.214 -10.029 38.948 1.00 56.50 83 ALA A CA 1
ATOM 588 C C . ALA A 1 83 ? 14.642 -9.742 39.427 1.00 56.50 83 ALA A C 1
ATOM 590 O O . ALA A 1 83 ? 15.339 -10.668 39.821 1.00 56.50 83 ALA A O 1
ATOM 591 N N . THR A 1 84 ? 15.074 -8.473 39.418 1.00 50.97 84 THR A N 1
ATOM 592 C CA . THR A 1 84 ? 15.727 -7.763 40.553 1.00 50.97 84 THR A CA 1
ATOM 593 C C . THR A 1 84 ? 16.306 -6.413 40.096 1.00 50.97 84 THR A C 1
ATOM 595 O O . THR A 1 84 ? 16.974 -6.363 39.065 1.00 50.97 84 THR A O 1
ATOM 598 N N . PRO A 1 85 ? 16.103 -5.303 40.835 1.00 55.31 85 PRO A N 1
ATOM 599 C CA . PRO A 1 85 ? 16.914 -4.108 40.624 1.00 55.31 85 PRO A CA 1
ATOM 600 C C . PRO A 1 85 ? 18.367 -4.408 41.038 1.00 55.31 85 PRO A C 1
ATOM 602 O O . PRO A 1 85 ? 18.570 -4.987 42.109 1.00 55.31 85 PRO A O 1
ATOM 605 N N . PRO A 1 86 ? 19.392 -4.025 40.256 1.00 47.38 86 PRO A N 1
ATOM 606 C CA . PRO A 1 86 ? 20.755 -4.024 40.761 1.00 47.38 86 PRO A CA 1
ATOM 607 C C . PRO A 1 86 ? 20.882 -2.936 41.835 1.00 47.38 86 PRO A C 1
ATOM 609 O O . PRO A 1 86 ? 20.764 -1.741 41.562 1.00 47.38 86 PRO A O 1
ATOM 612 N N . THR A 1 87 ? 21.104 -3.367 43.073 1.00 50.22 87 THR A N 1
ATOM 613 C CA . THR A 1 87 ? 21.650 -2.531 44.143 1.00 50.22 87 THR A CA 1
ATOM 614 C C . THR A 1 87 ? 23.049 -2.062 43.731 1.00 50.22 87 THR A C 1
ATOM 616 O O . THR A 1 87 ? 23.893 -2.880 43.383 1.00 50.22 87 THR A O 1
ATOM 619 N N . GLU A 1 88 ? 23.255 -0.744 43.787 1.00 50.44 88 GLU A N 1
ATOM 620 C CA . GLU A 1 88 ? 24.522 -0.008 43.665 1.00 50.44 88 GLU A CA 1
ATOM 621 C C . GLU A 1 88 ? 25.357 -0.202 42.384 1.00 50.44 88 GLU A C 1
ATOM 623 O O . GLU A 1 88 ? 26.192 -1.089 42.242 1.00 50.44 88 GLU A O 1
ATOM 628 N N . THR A 1 89 ? 25.255 0.777 41.487 1.00 44.72 89 THR A N 1
ATOM 629 C CA . THR A 1 89 ? 26.418 1.270 40.744 1.00 44.72 89 THR A CA 1
ATOM 630 C C . THR A 1 89 ? 26.559 2.743 41.081 1.00 44.72 89 THR A C 1
ATOM 632 O O . THR A 1 89 ? 25.678 3.546 40.779 1.00 44.72 89 THR A O 1
ATOM 635 N N . THR A 1 90 ? 27.650 3.072 41.771 1.00 45.38 90 THR A N 1
ATOM 636 C CA . THR A 1 90 ? 28.133 4.432 42.002 1.00 45.38 90 THR A CA 1
ATOM 637 C C . THR A 1 90 ? 27.992 5.250 40.722 1.00 45.38 90 THR A C 1
ATOM 639 O O . THR A 1 90 ? 28.639 4.967 39.715 1.00 45.38 90 THR A O 1
ATOM 642 N N . ALA A 1 91 ? 27.124 6.259 40.762 1.00 46.25 91 ALA A N 1
ATOM 643 C CA . ALA A 1 91 ? 27.017 7.247 39.708 1.00 46.25 91 ALA A CA 1
ATOM 644 C C . ALA A 1 91 ? 28.329 8.038 39.652 1.00 46.25 91 ALA A C 1
ATOM 646 O O . ALA A 1 91 ? 28.593 8.876 40.513 1.00 46.25 91 ALA A O 1
ATOM 647 N N . THR A 1 92 ? 29.155 7.782 38.641 1.00 53.81 92 THR A N 1
ATOM 648 C CA . THR A 1 92 ? 30.143 8.771 38.212 1.00 53.81 92 THR A CA 1
ATOM 649 C C . THR A 1 92 ? 29.357 9.896 37.535 1.00 53.81 92 THR A C 1
ATOM 651 O O . THR A 1 92 ? 28.697 9.629 36.526 1.00 53.81 92 THR A O 1
ATOM 654 N N . PRO A 1 93 ? 29.348 11.131 38.068 1.00 59.28 93 PRO A N 1
ATOM 655 C CA . PRO A 1 93 ? 28.655 12.230 37.410 1.00 59.28 93 PRO A CA 1
ATOM 656 C C . PRO A 1 93 ? 29.341 12.524 36.064 1.00 59.28 93 PRO A C 1
ATOM 658 O O . PRO A 1 93 ? 30.575 12.528 36.009 1.00 59.28 93 PRO A O 1
ATOM 661 N N . PRO A 1 94 ? 28.593 12.776 34.975 1.00 53.19 94 PRO A N 1
ATOM 662 C CA . PRO A 1 94 ? 29.193 13.293 33.755 1.00 53.19 94 PRO A CA 1
ATOM 663 C C . PRO A 1 94 ? 29.737 14.695 34.049 1.00 53.19 94 PRO A C 1
ATOM 665 O O . PRO A 1 94 ? 28.986 15.618 34.364 1.00 53.19 94 PRO A O 1
ATOM 668 N N . ALA A 1 95 ? 31.060 14.833 33.998 1.00 56.94 95 ALA A N 1
ATOM 669 C CA . ALA A 1 95 ? 31.715 16.127 34.007 1.00 56.94 95 ALA A CA 1
ATOM 670 C C . ALA A 1 95 ? 31.448 16.840 32.670 1.00 56.94 95 ALA A C 1
ATOM 672 O O . ALA A 1 95 ? 31.612 16.244 31.606 1.00 56.94 95 ALA A O 1
ATOM 673 N N . ASP A 1 96 ? 31.085 18.120 32.770 1.00 65.94 96 ASP A N 1
ATOM 674 C CA . ASP A 1 96 ? 31.143 19.130 31.705 1.00 65.94 96 ASP A CA 1
ATOM 675 C C . ASP A 1 96 ? 30.132 19.021 30.545 1.00 65.94 96 ASP A C 1
ATOM 677 O O . ASP A 1 96 ? 30.489 18.924 29.371 1.00 65.94 96 ASP A O 1
ATOM 681 N N . GLN A 1 97 ? 28.833 19.120 30.857 1.00 56.50 97 GLN A N 1
ATOM 682 C CA . GLN A 1 97 ? 27.837 19.508 29.852 1.00 56.50 97 GLN A CA 1
ATOM 683 C C . GLN A 1 97 ? 27.551 21.019 29.980 1.00 56.50 97 GLN A C 1
ATOM 685 O O . GLN A 1 97 ? 26.983 21.433 30.995 1.00 56.50 97 GLN A O 1
ATOM 690 N N . PRO A 1 98 ? 27.940 21.865 29.005 1.00 63.16 98 PRO A N 1
ATOM 691 C CA . PRO A 1 98 ? 27.672 23.298 29.073 1.00 63.16 98 PRO A CA 1
ATOM 692 C C . PRO A 1 98 ? 26.164 23.570 29.001 1.00 63.16 98 PRO A C 1
ATOM 694 O O . PRO A 1 98 ? 25.443 22.975 28.195 1.00 63.16 98 PRO A O 1
ATOM 697 N N . ALA A 1 99 ? 25.688 24.461 29.875 1.00 60.75 99 ALA A N 1
ATOM 698 C CA . ALA A 1 99 ? 24.285 24.853 29.950 1.00 60.75 99 ALA A CA 1
ATOM 699 C C . ALA A 1 99 ? 23.858 25.641 28.690 1.00 60.75 99 ALA A C 1
ATOM 701 O O . ALA A 1 99 ? 24.648 26.447 28.188 1.00 60.75 99 ALA A O 1
ATOM 702 N N . PRO A 1 100 ? 22.624 25.454 28.183 1.00 60.75 100 PRO A N 1
ATOM 703 C CA . PRO A 1 100 ? 22.080 26.296 27.121 1.00 60.75 100 PRO A CA 1
ATOM 704 C C . PRO A 1 100 ? 21.969 27.744 27.610 1.00 60.75 100 PRO A C 1
ATOM 706 O O . PRO A 1 100 ? 21.469 27.985 28.707 1.00 60.75 100 PRO A O 1
ATOM 709 N N . SER A 1 101 ? 22.444 28.698 26.810 1.00 63.00 101 SER A N 1
ATOM 710 C CA . SER A 1 101 ? 22.228 30.126 27.060 1.00 63.00 101 SER A CA 1
ATOM 711 C C . SER A 1 101 ? 20.759 30.489 26.819 1.00 63.00 101 SER A C 1
ATOM 713 O O . SER A 1 101 ? 20.195 30.071 25.806 1.00 63.00 101 SER A O 1
ATOM 715 N N . GLU A 1 102 ? 20.170 31.239 27.754 1.00 56.78 102 GLU A N 1
ATOM 716 C CA . GLU A 1 102 ? 18.889 31.950 27.580 1.00 56.78 102 GLU A CA 1
ATOM 717 C C . GLU A 1 102 ? 18.987 33.073 26.539 1.00 56.78 102 GLU A C 1
ATOM 719 O O . GLU A 1 102 ? 20.062 33.716 26.451 1.00 56.78 102 GLU A O 1
#

Foldseek 3Di:
DPDPDDDDDFDDDVPDTPVLVCQLQVVDADDVVDPNNVSNVNNLVVCGDPNNDDDDCPPPDPDPDDDDPPDPPDDPDDVVVPDDDDDDDPDPDDPDDDDDDD

pLDDT: mean 79.35, std 17.53, range [43.25, 97.75]

Secondary structure (DSSP, 8-state):
-----------EETTEEHHHHHHHTTSSPPPTTSTTHHHHHHHHHTT-GGGSPPPP-TTPPPPPP-PPPPP-SS-S--TTTTS--------------PPPP-

Sequence (102 aa):
EGGRDLIAAECRVGNQDVGQWLIENGWARAAEGGPYVEAGEKARTAMKGIFGPAPSLAGLPPAPAPVAAAQPTQLILDPSATATPPTETTATPPADQPAPSE